Protein AF-A0A946H9X4-F1 (afdb_monomer_lite)

Sequence (156 aa):
MTAFSKLMEYQHQTEALVKIATRLGWDQETVMPKGALQDRAEESAALEKTLHDRRSSSELEDLLAAAQSQALTALEKRQVSLIERALLRARKVPVELSVALARITPKSHQIWAKAREDDDFMAFAPILEEVIQLRRQEGEALAQGGNSVPYEALLK

pLDDT: mean 96.19, std 4.25, range [74.94, 98.75]

Structure (mmCIF, N/CA/C/O backbone):
data_AF-A0A946H9X4-F1
#
_entry.id   AF-A0A946H9X4-F1
#
loop_
_atom_site.group_PDB
_atom_site.id
_atom_site.type_symbol
_atom_site.label_atom_id
_atom_site.label_alt_id
_atom_site.label_comp_id
_atom_site.label_asym_id
_atom_site.label_entity_id
_atom_site.label_seq_id
_atom_site.pdbx_PDB_ins_code
_atom_site.Cartn_x
_atom_site.Cartn_y
_atom_site.Cartn_z
_atom_site.occupancy
_atom_site.B_iso_or_equiv
_atom_site.auth_seq_id
_atom_site.auth_comp_id
_atom_site.auth_asym_id
_atom_site.auth_atom_id
_atom_site.pdbx_PDB_model_num
ATOM 1 N N . MET A 1 1 ? -1.883 0.971 29.100 1.00 74.94 1 MET A N 1
ATOM 2 C CA . MET A 1 1 ? -2.163 1.610 27.793 1.00 74.94 1 MET A CA 1
ATOM 3 C C . MET A 1 1 ? -3.649 1.529 27.498 1.00 74.94 1 MET A C 1
ATOM 5 O O . MET A 1 1 ? -4.228 0.478 27.756 1.00 74.94 1 MET A O 1
ATOM 9 N N . THR A 1 2 ? -4.257 2.604 26.993 1.00 93.88 2 THR A N 1
ATOM 10 C CA . THR A 1 2 ? -5.660 2.600 26.536 1.00 93.88 2 THR A CA 1
ATOM 11 C C . THR A 1 2 ? -5.790 1.840 25.209 1.00 93.88 2 THR A C 1
ATOM 13 O O . THR A 1 2 ? -4.778 1.572 24.555 1.00 93.88 2 THR A O 1
ATOM 16 N N . ALA A 1 3 ? -7.011 1.476 24.802 1.00 96.88 3 ALA A N 1
ATOM 17 C CA . ALA A 1 3 ? -7.226 0.830 23.506 1.00 96.88 3 ALA A CA 1
ATOM 18 C C . ALA A 1 3 ? -6.854 1.779 22.359 1.00 96.88 3 ALA A C 1
ATOM 20 O O . ALA A 1 3 ? -6.158 1.374 21.431 1.00 96.88 3 ALA A O 1
ATOM 21 N N . PHE A 1 4 ? -7.190 3.067 22.496 1.00 97.62 4 PHE A N 1
ATOM 22 C CA . PHE A 1 4 ? -6.744 4.099 21.563 1.00 97.62 4 PHE A CA 1
ATOM 23 C C . PHE A 1 4 ? -5.211 4.157 21.426 1.00 97.62 4 PHE A C 1
ATOM 25 O O . PHE A 1 4 ? -4.697 4.161 20.310 1.00 97.62 4 PHE A O 1
ATOM 32 N N . SER A 1 5 ? -4.451 4.124 22.530 1.00 97.75 5 SER A N 1
ATOM 33 C CA . SER A 1 5 ? -2.980 4.127 22.450 1.00 97.75 5 SER A CA 1
ATOM 34 C C . SER A 1 5 ? -2.418 2.907 21.714 1.00 97.75 5 SER A C 1
ATOM 36 O O . SER A 1 5 ? -1.445 3.054 20.982 1.00 97.75 5 SER A O 1
ATOM 38 N N . LYS A 1 6 ? -3.025 1.721 21.873 1.00 98.31 6 LYS A N 1
ATOM 39 C CA . LYS A 1 6 ? -2.612 0.505 21.146 1.00 98.31 6 LYS A CA 1
ATOM 40 C C . LYS A 1 6 ? -2.884 0.614 19.644 1.00 98.31 6 LYS A C 1
ATOM 42 O O . LYS A 1 6 ? -2.010 0.287 18.847 1.00 98.31 6 LYS A O 1
ATOM 47 N N . LEU A 1 7 ? -4.059 1.123 19.260 1.00 98.56 7 LEU A N 1
ATOM 48 C CA . LEU A 1 7 ? -4.376 1.412 17.857 1.00 98.56 7 LEU A CA 1
ATOM 49 C C . LEU A 1 7 ? -3.344 2.374 17.252 1.00 98.56 7 LEU A C 1
ATOM 51 O O . LEU A 1 7 ? -2.844 2.145 16.153 1.00 98.56 7 LEU A O 1
ATOM 55 N N . MET A 1 8 ? -2.995 3.437 17.980 1.00 98.50 8 MET A N 1
ATOM 56 C CA . MET A 1 8 ? -2.020 4.414 17.499 1.00 98.50 8 MET A CA 1
ATOM 57 C C . MET A 1 8 ? -0.606 3.842 17.395 1.00 98.50 8 MET A C 1
ATOM 59 O O . MET A 1 8 ? 0.100 4.177 16.450 1.00 98.50 8 MET A O 1
ATOM 63 N N . GLU A 1 9 ? -0.187 2.961 18.304 1.00 98.50 9 GLU A N 1
ATOM 64 C CA . GLU A 1 9 ? 1.093 2.251 18.187 1.00 98.50 9 GLU A CA 1
ATOM 65 C C . GLU A 1 9 ? 1.138 1.377 16.925 1.00 98.50 9 GLU A C 1
ATOM 67 O O . GLU A 1 9 ? 2.085 1.473 16.138 1.00 98.50 9 GLU A O 1
ATOM 72 N N . TYR A 1 10 ? 0.071 0.611 16.674 1.00 98.62 10 TYR A N 1
ATOM 73 C CA . TYR A 1 10 ? -0.073 -0.178 15.452 1.00 98.62 10 TYR A CA 1
ATOM 74 C C . TYR A 1 10 ? 0.010 0.702 14.198 1.00 98.62 10 TYR A C 1
ATOM 76 O O . TYR A 1 10 ? 0.754 0.387 13.260 1.00 98.62 10 TYR A O 1
ATOM 84 N N . GLN A 1 11 ? -0.711 1.828 14.196 1.00 98.50 11 GLN A N 1
ATOM 85 C CA . GLN A 1 11 ? -0.705 2.780 13.089 1.00 98.50 11 GLN A CA 1
ATOM 86 C C . GLN A 1 11 ? 0.678 3.405 12.891 1.00 98.50 11 GLN A C 1
ATOM 88 O O . GLN A 1 11 ? 1.153 3.475 11.763 1.00 98.50 11 GLN A O 1
ATOM 93 N N . HIS A 1 12 ? 1.362 3.823 13.958 1.00 98.62 12 HIS A N 1
ATOM 94 C CA . HIS A 1 12 ? 2.697 4.415 13.868 1.00 98.62 12 HIS A CA 1
ATOM 95 C C . HIS A 1 12 ? 3.719 3.455 13.259 1.00 98.62 12 HIS A C 1
ATOM 97 O O . HIS A 1 12 ? 4.538 3.879 12.442 1.00 98.62 12 HIS A O 1
ATOM 103 N N . GLN A 1 13 ? 3.659 2.168 13.608 1.00 98.69 13 GLN A N 1
ATOM 104 C CA . GLN A 1 13 ? 4.515 1.159 12.991 1.00 98.69 13 GLN A CA 1
ATOM 105 C C . GLN A 1 13 ? 4.188 0.977 11.502 1.00 98.69 13 GLN A C 1
ATOM 107 O O . GLN A 1 13 ? 5.102 0.926 10.679 1.00 98.69 13 GLN A O 1
ATOM 112 N N . THR A 1 14 ? 2.903 0.937 11.137 1.00 98.62 14 THR A N 1
ATOM 113 C CA . THR A 1 14 ? 2.483 0.890 9.728 1.00 98.62 14 THR A CA 1
ATOM 114 C C . THR A 1 14 ? 3.018 2.104 8.964 1.00 98.62 14 THR A C 1
ATOM 116 O O . THR A 1 14 ? 3.651 1.936 7.928 1.00 98.62 14 THR A O 1
ATOM 119 N N . GLU A 1 15 ? 2.880 3.318 9.502 1.00 98.50 15 GLU A N 1
ATOM 120 C CA . GLU A 1 15 ? 3.416 4.540 8.885 1.00 98.50 15 GLU A CA 1
ATOM 121 C C . GLU A 1 15 ? 4.949 4.549 8.791 1.00 98.50 15 GLU A C 1
ATOM 123 O O . GLU A 1 15 ? 5.515 5.110 7.852 1.00 98.50 15 GLU A O 1
ATOM 128 N N . ALA A 1 16 ? 5.659 3.929 9.737 1.00 98.75 16 ALA A N 1
ATOM 129 C CA . ALA A 1 16 ? 7.108 3.774 9.640 1.00 98.75 16 ALA A CA 1
ATOM 130 C C . ALA A 1 16 ? 7.502 2.902 8.435 1.00 98.75 16 ALA A C 1
ATOM 132 O O . ALA A 1 16 ? 8.411 3.272 7.693 1.00 98.75 16 ALA A O 1
ATOM 133 N N . LEU A 1 17 ? 6.780 1.804 8.188 1.00 98.62 17 LEU A N 1
ATOM 134 C CA . LEU A 1 17 ? 6.974 0.958 7.004 1.00 98.62 17 LEU A CA 1
ATOM 135 C C . LEU A 1 17 ? 6.642 1.709 5.705 1.00 98.62 17 LEU A C 1
ATOM 137 O O . LEU A 1 17 ? 7.386 1.603 4.732 1.00 98.62 17 LEU A O 1
ATOM 141 N N . VAL A 1 18 ? 5.596 2.545 5.704 1.00 98.38 18 VAL A N 1
ATOM 142 C CA . VAL A 1 18 ? 5.274 3.420 4.559 1.00 98.38 18 VAL A CA 1
ATOM 143 C C . VAL A 1 18 ? 6.432 4.361 4.253 1.00 98.38 18 VAL A C 1
ATOM 145 O O . VAL A 1 18 ? 6.835 4.494 3.101 1.00 98.38 18 VAL A O 1
ATOM 148 N N . LYS A 1 19 ? 7.017 4.981 5.282 1.00 98.56 19 LYS A N 1
ATOM 149 C CA . LYS A 1 19 ? 8.173 5.872 5.115 1.00 98.56 19 LYS A CA 1
ATOM 150 C C . LYS A 1 19 ? 9.389 5.138 4.554 1.00 98.56 19 LYS A C 1
ATOM 152 O O . LYS A 1 19 ? 10.145 5.741 3.796 1.00 98.56 19 LYS A O 1
ATOM 157 N N . ILE A 1 20 ? 9.585 3.863 4.897 1.00 98.44 20 ILE A N 1
ATOM 158 C CA . ILE A 1 20 ? 10.628 3.030 4.281 1.00 98.44 20 ILE A CA 1
ATOM 159 C C . ILE A 1 20 ? 10.321 2.828 2.792 1.00 98.44 20 ILE A C 1
ATOM 161 O O . ILE A 1 20 ? 11.199 3.076 1.972 1.00 98.44 20 ILE A O 1
ATOM 165 N N . ALA A 1 21 ? 9.078 2.500 2.426 1.00 97.44 21 ALA A N 1
ATOM 166 C CA . ALA A 1 21 ? 8.679 2.345 1.023 1.00 97.44 21 ALA A CA 1
ATOM 167 C C . ALA A 1 21 ? 8.913 3.631 0.218 1.00 97.44 21 ALA A C 1
ATOM 169 O O . ALA A 1 21 ? 9.456 3.601 -0.884 1.00 97.44 21 ALA A O 1
ATOM 170 N N . THR A 1 22 ? 8.586 4.787 0.800 1.00 97.00 22 THR A N 1
ATOM 171 C CA . THR A 1 22 ? 8.865 6.090 0.184 1.00 97.00 22 THR A CA 1
ATOM 172 C C . THR A 1 22 ? 10.362 6.327 -0.019 1.00 97.00 22 THR A C 1
ATOM 174 O O . THR A 1 22 ? 10.758 6.865 -1.051 1.00 97.00 22 THR A O 1
ATOM 177 N N . ARG A 1 23 ? 11.213 5.909 0.929 1.00 97.56 23 ARG A N 1
ATOM 178 C CA . ARG A 1 23 ? 12.674 6.008 0.780 1.00 97.56 23 ARG A CA 1
ATOM 179 C C . ARG A 1 23 ? 13.205 5.104 -0.329 1.00 97.56 23 ARG A C 1
ATOM 181 O O . ARG A 1 23 ? 14.102 5.546 -1.032 1.00 97.56 23 ARG A O 1
ATOM 188 N N . LEU A 1 24 ? 12.644 3.907 -0.524 1.00 95.44 24 LEU A N 1
ATOM 189 C CA . LEU A 1 24 ? 13.000 3.039 -1.658 1.00 95.44 24 LEU A CA 1
ATOM 190 C C . LEU A 1 24 ? 12.681 3.708 -3.001 1.00 95.44 24 LEU A C 1
ATOM 192 O O . LEU A 1 24 ? 13.490 3.650 -3.925 1.00 95.44 24 LEU A O 1
ATOM 196 N N . GLY A 1 25 ? 11.534 4.386 -3.094 1.00 94.06 25 GLY A N 1
ATOM 197 C CA . GLY A 1 25 ? 11.184 5.189 -4.266 1.00 94.06 25 GLY A CA 1
ATOM 198 C C . GLY A 1 25 ? 12.151 6.354 -4.482 1.00 94.06 25 GLY A C 1
ATOM 199 O O . GLY A 1 25 ? 12.660 6.534 -5.578 1.00 94.06 25 GLY A O 1
ATOM 200 N N . TRP A 1 26 ? 12.470 7.117 -3.433 1.00 96.25 26 TRP A N 1
ATOM 201 C CA . TRP A 1 26 ? 13.449 8.206 -3.530 1.00 96.25 26 TRP A CA 1
ATOM 202 C C . TRP A 1 26 ? 14.838 7.713 -3.957 1.00 96.25 26 TRP A C 1
ATOM 204 O O . TRP A 1 26 ? 15.471 8.319 -4.819 1.00 96.25 26 TRP A O 1
ATOM 214 N N . ASP A 1 27 ? 15.304 6.610 -3.372 1.00 96.75 27 ASP A N 1
ATOM 215 C CA . ASP A 1 27 ? 16.605 6.014 -3.671 1.00 96.75 27 ASP A CA 1
ATOM 216 C C . ASP A 1 27 ? 16.691 5.602 -5.146 1.00 96.75 27 ASP A C 1
ATOM 218 O O . ASP A 1 27 ? 17.685 5.901 -5.809 1.00 96.75 27 ASP A O 1
ATOM 222 N N . GLN A 1 28 ? 15.611 5.014 -5.677 1.00 93.69 28 GLN A N 1
ATOM 223 C CA . GLN A 1 28 ? 15.493 4.607 -7.082 1.00 93.69 28 GLN A CA 1
ATOM 224 C C . GLN A 1 28 ? 15.771 5.763 -8.042 1.00 93.69 28 GLN A C 1
ATOM 226 O O . GLN A 1 28 ? 16.454 5.590 -9.048 1.00 93.69 28 GLN A O 1
ATOM 231 N N . GLU A 1 29 ? 15.252 6.938 -7.701 1.00 91.38 29 GLU A N 1
ATOM 232 C CA . GLU A 1 29 ? 15.281 8.127 -8.548 1.00 91.38 29 GLU A CA 1
ATOM 233 C C . GLU A 1 29 ? 16.542 8.974 -8.386 1.00 91.38 29 GLU A C 1
ATOM 235 O O . GLU A 1 29 ? 16.730 9.950 -9.111 1.00 91.38 29 GLU A O 1
ATOM 240 N N . THR A 1 30 ? 17.407 8.644 -7.426 1.00 93.25 30 THR A N 1
ATOM 241 C CA . THR A 1 30 ? 18.528 9.518 -7.059 1.00 93.25 30 THR A CA 1
ATOM 242 C C . THR A 1 30 ? 19.874 8.814 -7.027 1.00 93.25 30 THR A C 1
ATOM 244 O O . THR A 1 30 ? 20.832 9.326 -7.605 1.00 93.25 30 THR A O 1
ATOM 247 N N . VAL A 1 31 ? 19.976 7.668 -6.353 1.00 95.06 31 VAL A N 1
ATOM 248 C CA . VAL A 1 31 ? 21.268 7.032 -6.041 1.00 95.06 31 VAL A CA 1
ATOM 249 C C . VAL A 1 31 ? 21.358 5.575 -6.494 1.00 95.06 31 VAL A C 1
ATOM 251 O O . VAL A 1 31 ? 22.470 5.069 -6.652 1.00 95.06 31 VAL A O 1
ATOM 254 N N . MET A 1 32 ? 20.225 4.900 -6.718 1.00 94.44 32 MET A N 1
ATOM 255 C CA . MET A 1 32 ? 20.184 3.482 -7.070 1.00 94.44 32 MET A CA 1
ATOM 256 C C . MET A 1 32 ? 20.995 3.202 -8.347 1.00 94.44 32 MET A C 1
ATOM 258 O O . MET A 1 32 ? 20.769 3.834 -9.384 1.00 94.44 32 MET A O 1
ATOM 262 N N . PRO A 1 33 ? 21.914 2.219 -8.338 1.00 93.75 33 PRO A N 1
ATOM 263 C CA . PRO A 1 33 ? 22.627 1.839 -9.547 1.00 93.75 33 PRO A CA 1
ATOM 264 C C . PRO A 1 33 ? 21.683 1.148 -10.542 1.00 93.75 33 PRO A C 1
ATOM 266 O O . PRO A 1 33 ? 20.832 0.345 -10.162 1.00 93.75 33 PRO A O 1
ATOM 269 N N . LYS A 1 34 ? 21.896 1.373 -11.845 1.00 87.06 34 LYS A N 1
ATOM 270 C CA . LYS A 1 34 ? 21.050 0.827 -12.931 1.00 87.06 34 LYS A CA 1
ATOM 271 C C . LYS A 1 34 ? 20.872 -0.701 -12.896 1.00 87.06 34 LYS A C 1
ATOM 273 O O . LYS A 1 34 ? 19.870 -1.208 -13.389 1.00 87.06 34 LYS A O 1
ATOM 278 N N . GLY A 1 35 ? 21.844 -1.431 -12.342 1.00 93.00 35 GLY A N 1
ATOM 279 C CA . GLY A 1 35 ? 21.815 -2.893 -12.230 1.00 93.00 35 GLY A CA 1
ATOM 280 C C . GLY A 1 35 ? 20.943 -3.441 -11.095 1.00 93.00 35 GLY A C 1
ATOM 281 O O . GLY A 1 35 ? 20.678 -4.636 -11.085 1.00 93.00 35 GLY A O 1
ATOM 282 N N . ALA A 1 36 ? 20.476 -2.601 -10.165 1.00 95.69 36 ALA A N 1
ATOM 283 C CA . ALA A 1 36 ? 19.710 -3.032 -8.991 1.00 95.69 36 ALA A CA 1
ATOM 284 C C . ALA A 1 36 ? 18.187 -3.083 -9.219 1.00 95.69 36 ALA A C 1
ATOM 286 O O . ALA A 1 36 ? 17.428 -3.295 -8.277 1.00 95.69 36 ALA A O 1
ATOM 287 N N . LEU A 1 37 ? 17.714 -2.898 -10.459 1.00 94.44 37 LEU A N 1
ATOM 288 C CA . LEU A 1 37 ? 16.281 -2.816 -10.761 1.00 94.44 37 LEU A CA 1
ATOM 289 C C . LEU A 1 37 ? 15.494 -4.047 -10.285 1.00 94.44 37 LEU A C 1
ATOM 291 O O . LEU A 1 37 ? 14.383 -3.913 -9.772 1.00 94.44 37 LEU A O 1
ATOM 295 N N . GLN A 1 38 ? 16.044 -5.246 -10.488 1.00 95.38 38 GLN A N 1
ATOM 296 C CA . GLN A 1 38 ? 15.366 -6.481 -10.100 1.00 95.38 38 GLN A CA 1
ATOM 297 C C . GLN A 1 38 ? 15.205 -6.570 -8.581 1.00 95.38 38 GLN A C 1
ATOM 299 O O . GLN A 1 38 ? 14.103 -6.845 -8.110 1.00 95.38 38 GLN A O 1
ATOM 304 N N . ASP A 1 39 ? 16.263 -6.261 -7.833 1.00 96.44 39 ASP A N 1
ATOM 305 C CA . ASP A 1 39 ? 16.223 -6.255 -6.372 1.00 96.44 39 ASP A CA 1
ATOM 306 C C . ASP A 1 39 ? 15.245 -5.188 -5.864 1.00 96.44 39 ASP A C 1
ATOM 308 O O . ASP A 1 39 ? 14.382 -5.497 -5.047 1.00 96.44 39 ASP A O 1
ATOM 312 N N . ARG A 1 40 ? 15.260 -3.973 -6.435 1.00 97.00 40 ARG A N 1
ATOM 313 C CA . ARG A 1 40 ? 14.307 -2.902 -6.085 1.00 97.00 40 ARG A CA 1
ATOM 314 C C . ARG A 1 40 ? 12.849 -3.297 -6.309 1.00 97.00 40 ARG A C 1
ATOM 316 O O . ARG A 1 40 ? 11.975 -2.943 -5.513 1.00 97.00 40 ARG A O 1
ATOM 323 N N . ALA A 1 41 ? 12.570 -4.014 -7.395 1.00 97.00 41 ALA A N 1
ATOM 324 C CA . ALA A 1 41 ? 11.235 -4.524 -7.679 1.00 97.00 41 ALA A CA 1
ATOM 325 C C . ALA A 1 41 ? 10.783 -5.544 -6.619 1.00 97.00 41 ALA A C 1
ATOM 327 O O . ALA A 1 41 ? 9.638 -5.481 -6.169 1.00 97.00 41 ALA A O 1
ATOM 328 N N . GLU A 1 42 ? 11.670 -6.441 -6.178 1.00 98.00 42 GLU A N 1
ATOM 329 C CA . GLU A 1 42 ? 11.354 -7.415 -5.126 1.00 98.00 42 GLU A CA 1
ATOM 330 C C . GLU A 1 42 ? 11.271 -6.786 -3.727 1.00 98.00 42 GLU A C 1
ATOM 332 O O . GLU A 1 42 ? 10.366 -7.128 -2.966 1.00 98.00 42 GLU A O 1
ATOM 337 N N . GLU A 1 43 ? 12.128 -5.815 -3.399 1.00 97.94 43 GLU A N 1
ATOM 338 C CA . GLU A 1 43 ? 12.045 -5.026 -2.160 1.00 97.94 43 GLU A CA 1
ATOM 339 C C . GLU A 1 43 ? 10.684 -4.328 -2.045 1.00 97.94 43 GLU A C 1
ATOM 341 O O . GLU A 1 43 ? 10.016 -4.396 -1.010 1.00 97.94 43 GLU A O 1
ATOM 346 N N . SER A 1 44 ? 10.251 -3.697 -3.140 1.00 98.19 44 SER A N 1
ATOM 347 C CA . SER A 1 44 ? 8.977 -2.979 -3.218 1.00 98.19 44 SER A CA 1
ATOM 348 C C . SER A 1 44 ? 7.789 -3.939 -3.100 1.00 98.19 44 SER A C 1
ATOM 350 O O . SER A 1 44 ? 6.845 -3.663 -2.360 1.00 98.19 44 SER A O 1
ATOM 352 N N . ALA A 1 45 ? 7.855 -5.099 -3.763 1.00 98.44 45 ALA A N 1
ATOM 353 C CA . ALA A 1 45 ? 6.850 -6.156 -3.670 1.00 98.44 45 ALA A CA 1
ATOM 354 C C . ALA A 1 45 ? 6.717 -6.719 -2.241 1.00 98.44 45 ALA A C 1
ATOM 356 O O . ALA A 1 45 ? 5.608 -6.861 -1.722 1.00 98.44 45 ALA A O 1
ATOM 357 N N . ALA A 1 46 ? 7.841 -7.027 -1.589 1.00 98.50 46 ALA A N 1
ATOM 358 C CA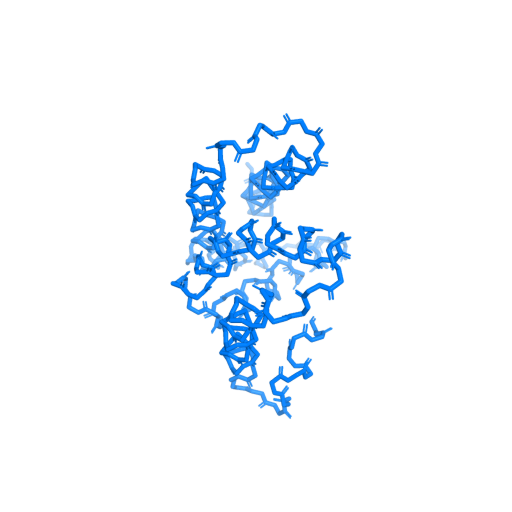 . ALA A 1 46 ? 7.866 -7.588 -0.239 1.00 98.50 46 ALA A CA 1
ATOM 359 C C . ALA A 1 46 ? 7.347 -6.593 0.810 1.00 98.50 46 ALA A C 1
ATOM 361 O O . ALA A 1 46 ? 6.582 -6.960 1.712 1.00 98.50 46 ALA A O 1
ATOM 362 N N . LEU A 1 47 ? 7.734 -5.322 0.680 1.00 98.44 47 LEU A N 1
ATOM 363 C CA . LEU A 1 47 ? 7.279 -4.277 1.585 1.00 98.44 47 LEU A CA 1
ATOM 364 C C . LEU A 1 47 ? 5.794 -3.962 1.391 1.00 98.44 47 LEU A C 1
ATOM 366 O O . LEU A 1 47 ? 5.085 -3.819 2.387 1.00 98.44 47 LEU A O 1
ATOM 370 N N . GLU A 1 48 ? 5.305 -3.923 0.148 1.00 98.62 48 GLU A N 1
ATOM 371 C CA . GLU A 1 48 ? 3.875 -3.740 -0.117 1.00 98.62 48 GLU A CA 1
ATOM 372 C C . GLU A 1 48 ? 3.051 -4.895 0.447 1.00 98.62 48 GLU A C 1
ATOM 374 O O . GLU A 1 48 ? 2.030 -4.638 1.072 1.00 98.62 48 GLU A O 1
ATOM 379 N N . LYS A 1 49 ? 3.512 -6.149 0.336 1.00 98.62 49 LYS A N 1
ATOM 380 C CA . LYS A 1 49 ? 2.827 -7.283 0.975 1.00 98.62 49 LYS A CA 1
ATOM 381 C C . LYS A 1 49 ? 2.681 -7.068 2.484 1.00 98.62 49 LYS A C 1
ATOM 383 O O . LYS A 1 49 ? 1.585 -7.163 3.023 1.00 98.62 49 LYS A O 1
ATOM 388 N N . THR A 1 50 ? 3.778 -6.705 3.150 1.00 98.56 50 THR A N 1
ATOM 389 C CA . THR A 1 50 ? 3.783 -6.443 4.600 1.00 98.56 50 THR A CA 1
ATOM 390 C C . THR A 1 50 ? 2.844 -5.290 4.970 1.00 98.56 50 THR A C 1
ATOM 392 O O . THR A 1 50 ? 2.124 -5.357 5.966 1.00 98.56 50 THR A O 1
ATOM 395 N N . LEU A 1 51 ? 2.843 -4.214 4.181 1.00 98.69 51 LEU A N 1
ATOM 396 C CA . LEU A 1 51 ? 1.959 -3.068 4.382 1.00 98.69 51 LEU A CA 1
ATOM 397 C C . LEU A 1 51 ? 0.493 -3.426 4.153 1.00 98.69 51 LEU A C 1
ATOM 399 O O . LEU A 1 51 ? -0.356 -3.002 4.938 1.00 98.69 51 LEU A O 1
ATOM 403 N N . HIS A 1 52 ? 0.202 -4.187 3.101 1.00 98.56 52 HIS A N 1
ATOM 404 C CA . HIS A 1 52 ? -1.135 -4.646 2.773 1.00 98.56 52 HIS A CA 1
ATOM 405 C C . HIS A 1 52 ? -1.690 -5.500 3.912 1.00 98.56 52 HIS A C 1
ATOM 407 O O . HIS A 1 52 ? -2.726 -5.140 4.463 1.00 98.56 52 HIS A O 1
ATOM 413 N N . ASP A 1 53 ? -0.954 -6.533 4.338 1.00 98.44 53 ASP A N 1
ATOM 414 C CA . ASP A 1 53 ? -1.352 -7.432 5.427 1.00 98.44 53 ASP A CA 1
ATOM 415 C C . ASP A 1 53 ? -1.706 -6.644 6.694 1.00 98.44 53 ASP A C 1
ATOM 417 O O . ASP A 1 53 ? -2.729 -6.894 7.329 1.00 98.44 53 ASP A O 1
ATOM 421 N N . ARG A 1 54 ? -0.913 -5.622 7.041 1.00 98.50 54 ARG A N 1
ATOM 422 C CA . ARG A 1 54 ? -1.212 -4.761 8.193 1.00 98.50 54 ARG A CA 1
ATOM 423 C C . ARG A 1 54 ? -2.468 -3.914 7.994 1.00 98.50 54 ARG A C 1
ATOM 425 O O . ARG A 1 54 ? -3.311 -3.827 8.885 1.00 98.50 54 ARG A O 1
ATOM 432 N N . ARG A 1 55 ? -2.600 -3.279 6.828 1.00 98.50 55 ARG A N 1
ATOM 433 C CA . ARG A 1 55 ? -3.711 -2.371 6.501 1.00 98.50 55 ARG A CA 1
ATOM 434 C C . ARG A 1 55 ? -5.043 -3.093 6.315 1.00 98.50 55 ARG A C 1
ATOM 436 O O . ARG A 1 55 ? -6.067 -2.439 6.463 1.00 98.50 55 ARG A O 1
ATOM 443 N N . SER A 1 56 ? -5.045 -4.387 5.995 1.00 98.19 56 SER A N 1
ATOM 444 C CA . SER A 1 56 ? -6.260 -5.184 5.783 1.00 98.19 56 SER A CA 1
ATOM 445 C C . SER A 1 56 ? -6.540 -6.222 6.884 1.00 98.19 56 SER A C 1
ATOM 447 O O . SER A 1 56 ? -7.586 -6.876 6.836 1.00 98.19 56 SER A O 1
ATOM 449 N N . SER A 1 57 ? -5.670 -6.333 7.899 1.00 98.31 57 SER A N 1
ATOM 450 C CA . SER A 1 57 ? -5.754 -7.336 8.974 1.00 98.31 57 SER A CA 1
ATOM 451 C C . SER A 1 57 ? -7.049 -7.293 9.797 1.00 98.31 57 SER A C 1
ATOM 453 O O . SER A 1 57 ? -7.707 -6.260 9.937 1.00 98.31 57 SER A O 1
ATOM 455 N N . SER A 1 58 ? -7.404 -8.435 10.392 1.00 98.31 58 SER A N 1
ATOM 456 C CA . SER A 1 58 ? -8.413 -8.514 11.458 1.00 98.31 58 SER A CA 1
ATOM 457 C C . SER A 1 58 ? -7.922 -7.881 12.764 1.00 98.31 58 SER A C 1
ATOM 459 O O . SER A 1 58 ? -8.708 -7.281 13.480 1.00 98.31 58 SER A O 1
ATOM 461 N N . GLU A 1 59 ? -6.615 -7.924 13.044 1.00 98.38 59 GLU A N 1
ATOM 462 C CA . GLU A 1 59 ? -6.029 -7.268 14.221 1.00 98.38 59 GLU A CA 1
ATOM 463 C C . GLU A 1 59 ? -6.309 -5.755 14.230 1.00 98.38 59 GLU A C 1
ATOM 465 O O . GLU A 1 59 ? -6.689 -5.198 15.259 1.00 98.38 59 GLU A O 1
ATOM 470 N N . LEU A 1 60 ? -6.173 -5.082 13.080 1.00 98.69 60 LEU A N 1
ATOM 471 C CA . LEU A 1 60 ? -6.501 -3.661 12.962 1.00 98.69 60 LEU A CA 1
ATOM 472 C C . LEU A 1 60 ? -7.996 -3.390 13.206 1.00 98.69 60 LEU A C 1
ATOM 474 O O . LEU A 1 60 ? -8.341 -2.391 13.834 1.00 98.69 60 LEU A O 1
ATOM 478 N N . GLU A 1 61 ? -8.876 -4.276 12.739 1.00 98.56 61 GLU A N 1
ATOM 479 C CA . GLU A 1 61 ? -10.322 -4.195 12.985 1.00 98.56 61 GLU A CA 1
ATOM 480 C C . GLU A 1 61 ? -10.654 -4.331 14.476 1.00 98.56 61 GLU A C 1
ATOM 482 O O . GLU A 1 61 ? -11.386 -3.503 15.020 1.00 98.56 61 GLU A O 1
ATOM 487 N N . ASP A 1 62 ? -10.043 -5.298 15.163 1.00 98.56 62 ASP A N 1
ATOM 488 C CA . ASP A 1 62 ? -10.219 -5.501 16.603 1.00 98.56 62 ASP A CA 1
ATOM 489 C C . ASP A 1 62 ? -9.723 -4.288 17.409 1.00 98.56 62 ASP A C 1
ATOM 491 O O . ASP A 1 62 ? -10.379 -3.834 18.355 1.00 98.56 62 ASP A O 1
ATOM 495 N N . LEU A 1 63 ? -8.580 -3.713 17.016 1.00 98.62 63 LEU A N 1
ATOM 496 C CA . LEU A 1 63 ? -8.032 -2.499 17.628 1.00 98.62 63 LEU A CA 1
ATOM 497 C C . LEU A 1 63 ? -8.947 -1.284 17.419 1.00 98.62 63 LEU A C 1
ATOM 499 O O . LEU A 1 63 ? -9.123 -0.489 18.348 1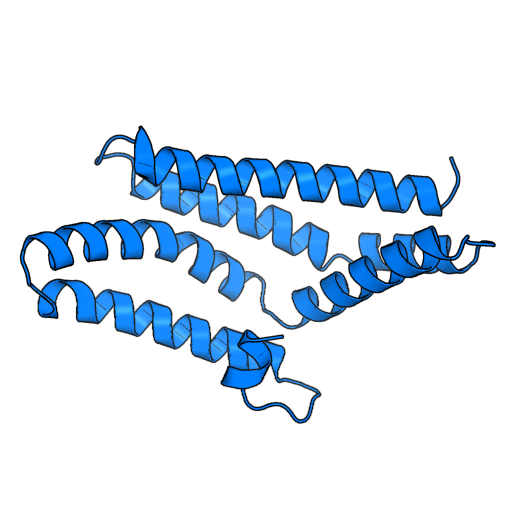.00 98.62 63 LEU A O 1
ATOM 503 N N . LEU A 1 64 ? -9.540 -1.140 16.230 1.00 98.56 64 LEU A N 1
ATOM 504 C CA . LEU A 1 64 ? -10.515 -0.089 15.932 1.00 98.56 64 LEU A CA 1
ATOM 505 C C . LEU A 1 64 ? -11.766 -0.234 16.803 1.00 98.56 64 LEU A C 1
ATOM 507 O O . LEU A 1 64 ? -12.148 0.732 17.469 1.00 98.56 64 LEU A O 1
ATOM 511 N N . ALA A 1 65 ? -12.351 -1.433 16.865 1.00 98.31 65 ALA A N 1
ATOM 512 C CA . ALA A 1 65 ? -13.539 -1.706 17.670 1.00 98.31 65 ALA A CA 1
ATOM 513 C C . ALA A 1 65 ? -13.293 -1.417 19.162 1.00 98.31 65 ALA A C 1
ATOM 515 O O . ALA A 1 65 ? -14.094 -0.749 19.823 1.00 98.31 65 ALA A O 1
ATOM 516 N N . ALA A 1 66 ? -12.140 -1.843 19.688 1.00 98.06 66 ALA A N 1
ATOM 517 C CA . ALA A 1 66 ? -11.753 -1.580 21.070 1.00 98.06 66 ALA A CA 1
ATOM 518 C C . ALA A 1 66 ? -11.515 -0.085 21.352 1.00 98.06 66 ALA A C 1
ATOM 520 O O . ALA A 1 66 ? -11.822 0.393 22.444 1.00 98.06 66 ALA A O 1
ATOM 521 N N . ALA A 1 67 ? -10.969 0.675 20.399 1.00 97.75 67 ALA A N 1
ATOM 522 C CA . ALA A 1 67 ? -10.796 2.119 20.553 1.00 97.75 67 ALA A CA 1
ATOM 523 C C . ALA A 1 67 ? -12.146 2.860 20.533 1.00 97.75 67 ALA A C 1
ATOM 525 O O . ALA A 1 67 ? -12.360 3.769 21.337 1.00 97.75 67 ALA A O 1
ATOM 526 N N . GLN A 1 68 ? -13.073 2.452 19.660 1.00 96.56 68 GLN A N 1
ATOM 527 C CA . GLN A 1 68 ? -14.413 3.038 19.541 1.00 96.56 68 GLN A CA 1
ATOM 528 C C . GLN A 1 68 ? -15.287 2.812 20.784 1.00 96.56 68 GLN A C 1
ATOM 530 O O . GLN A 1 68 ? -16.181 3.616 21.048 1.00 96.56 68 GLN A O 1
ATOM 535 N N . SER A 1 69 ? -15.021 1.770 21.581 1.00 95.44 69 SER A N 1
ATOM 536 C CA . SER A 1 69 ? -15.750 1.510 22.830 1.00 95.44 69 SER A CA 1
ATOM 537 C C . SER A 1 69 ? -15.345 2.433 23.992 1.00 95.44 69 SER A C 1
ATOM 539 O O . SER A 1 69 ? -15.870 2.295 25.097 1.00 95.44 69 SER A O 1
ATOM 541 N N . GLN A 1 70 ? -14.384 3.339 23.787 1.00 94.25 70 GLN A N 1
ATOM 542 C CA . GLN A 1 70 ? -13.901 4.280 24.799 1.00 94.25 70 GLN A CA 1
ATOM 543 C C . GLN A 1 70 ? -14.462 5.693 24.575 1.00 94.25 70 GLN A C 1
ATOM 545 O O . GLN A 1 70 ? -14.900 6.062 23.485 1.00 94.25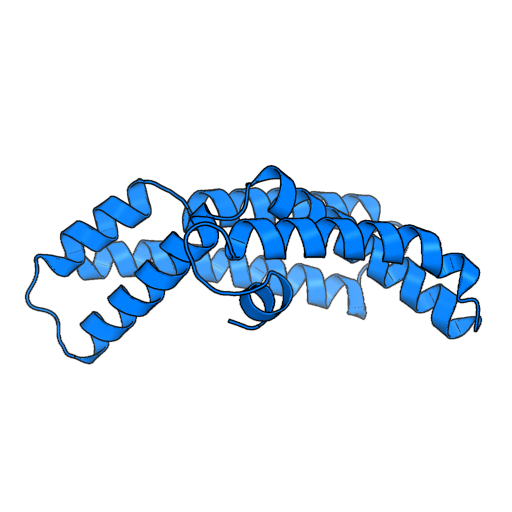 70 GLN A O 1
ATOM 550 N N . ALA A 1 71 ? -14.416 6.526 25.616 1.00 95.75 71 ALA A N 1
ATOM 551 C CA . ALA A 1 71 ? -14.698 7.949 25.473 1.00 95.75 71 ALA A CA 1
ATOM 552 C C . ALA A 1 71 ? -13.534 8.634 24.738 1.00 95.75 71 ALA A C 1
ATOM 554 O O . ALA A 1 71 ? -12.482 8.875 25.323 1.00 95.75 71 ALA A O 1
ATOM 555 N N . LEU A 1 72 ? -13.737 8.928 23.454 1.00 97.00 72 LEU A N 1
ATOM 556 C CA . LEU A 1 72 ? -12.761 9.596 22.594 1.00 97.00 72 LEU A CA 1
ATOM 557 C C . LEU A 1 72 ? -13.056 11.096 22.462 1.00 97.00 72 LEU A C 1
ATOM 559 O O . LEU A 1 72 ? -14.215 11.515 22.329 1.00 97.00 72 LEU A O 1
ATOM 563 N N . THR A 1 73 ? -12.002 11.904 22.412 1.00 97.88 73 THR A N 1
ATOM 564 C CA . THR A 1 73 ? -12.066 13.311 21.997 1.00 97.88 73 THR A CA 1
ATOM 565 C C . THR A 1 73 ? -12.476 13.435 20.524 1.00 97.88 73 THR A C 1
ATOM 567 O O . THR A 1 73 ? -12.447 12.472 19.757 1.00 97.88 73 THR A O 1
ATOM 570 N N . ALA A 1 74 ? -12.850 14.640 20.084 1.00 97.94 74 ALA A N 1
ATOM 571 C CA . ALA A 1 74 ? -13.200 14.877 18.680 1.00 97.94 74 ALA A CA 1
ATOM 572 C C . ALA A 1 74 ? -12.043 14.553 17.712 1.00 97.94 74 ALA A C 1
ATOM 574 O O . ALA A 1 74 ? -12.279 14.018 16.628 1.00 97.94 74 ALA A O 1
ATOM 575 N N . LEU A 1 75 ? -10.800 14.835 18.119 1.00 98.06 75 LEU A N 1
ATOM 576 C CA . LEU A 1 75 ? -9.605 14.529 17.332 1.00 98.06 75 LEU A CA 1
ATOM 577 C C . LEU A 1 75 ? -9.402 13.017 17.192 1.00 98.06 75 LEU A C 1
ATOM 579 O O . LEU A 1 75 ? -9.255 12.517 16.079 1.00 98.06 75 LEU A O 1
ATOM 583 N N . GLU A 1 76 ? -9.463 12.286 18.303 1.00 98.19 76 GLU A N 1
ATOM 584 C CA . GLU A 1 76 ? -9.269 10.832 18.320 1.00 98.19 76 GLU A CA 1
ATOM 585 C C . GLU A 1 76 ? -10.360 10.116 17.519 1.00 98.19 76 GLU A C 1
ATOM 587 O O . GLU A 1 76 ? -10.061 9.230 16.720 1.00 98.19 76 GLU A O 1
ATOM 592 N N . LYS A 1 77 ? -11.619 10.567 17.628 1.00 98.31 77 LYS A N 1
ATOM 593 C CA . LYS A 1 77 ? -12.720 10.075 16.781 1.00 98.31 77 LYS A CA 1
ATOM 594 C C . LYS A 1 77 ? -12.410 10.241 15.297 1.00 98.31 77 LYS A C 1
ATOM 596 O O . LYS A 1 77 ? -12.687 9.342 14.504 1.00 98.31 77 LYS A O 1
ATOM 601 N N . ARG A 1 78 ? -11.822 11.377 14.904 1.00 98.19 78 ARG A N 1
ATOM 602 C CA . ARG A 1 78 ? -11.443 11.607 13.507 1.00 98.19 78 ARG A CA 1
ATOM 603 C C . ARG A 1 78 ? -10.294 10.700 13.073 1.00 98.19 78 ARG A C 1
ATOM 605 O O . ARG A 1 78 ? -10.355 10.179 11.963 1.00 98.19 78 ARG A O 1
ATOM 612 N N . GLN A 1 79 ? -9.290 10.491 13.921 1.00 98.38 79 GLN A N 1
ATOM 613 C CA . GLN A 1 79 ? -8.182 9.571 13.638 1.00 98.38 79 GLN A CA 1
ATOM 614 C C . GLN A 1 79 ? -8.691 8.140 13.432 1.00 98.38 79 GLN A C 1
ATOM 616 O O . GLN A 1 79 ? -8.397 7.541 12.402 1.00 98.38 79 GLN A O 1
ATOM 621 N N . VAL A 1 80 ? -9.534 7.641 14.340 1.00 98.50 80 VAL A N 1
ATOM 622 C CA . VAL A 1 80 ? -10.169 6.317 14.232 1.00 98.50 80 VAL A CA 1
ATOM 623 C C . VAL A 1 80 ? -10.962 6.189 12.929 1.00 98.50 80 VAL A C 1
ATOM 625 O O . VAL A 1 80 ? -10.742 5.250 12.174 1.00 98.50 80 VAL A O 1
ATOM 628 N N . SER A 1 81 ? -11.810 7.172 12.606 1.00 98.31 81 SER A N 1
ATOM 629 C CA . SER A 1 81 ? -12.599 7.179 11.363 1.00 98.31 81 SER A CA 1
ATOM 630 C C . SER A 1 81 ? -11.734 7.145 10.094 1.00 98.31 81 SER A C 1
ATOM 632 O O . SER A 1 81 ? -12.111 6.522 9.100 1.00 98.31 81 SER A O 1
ATOM 634 N N . LEU A 1 82 ? -10.583 7.824 10.093 1.00 98.25 82 LEU A N 1
ATOM 635 C CA . LEU A 1 82 ? -9.661 7.814 8.955 1.00 98.25 82 LEU A CA 1
ATOM 636 C C . LEU A 1 82 ? -8.967 6.457 8.798 1.00 98.25 82 LEU A C 1
ATOM 638 O O . LEU A 1 82 ? -8.854 5.970 7.674 1.00 98.25 82 LEU A O 1
ATOM 642 N N . ILE A 1 83 ? -8.544 5.847 9.907 1.00 98.56 83 ILE A N 1
ATOM 643 C CA . ILE A 1 83 ? -7.918 4.519 9.907 1.00 98.56 83 ILE A CA 1
ATOM 644 C C . ILE A 1 83 ? -8.932 3.457 9.461 1.00 98.56 83 ILE A C 1
ATOM 646 O O . ILE A 1 83 ? -8.619 2.635 8.607 1.00 98.56 83 ILE A O 1
ATOM 650 N N . 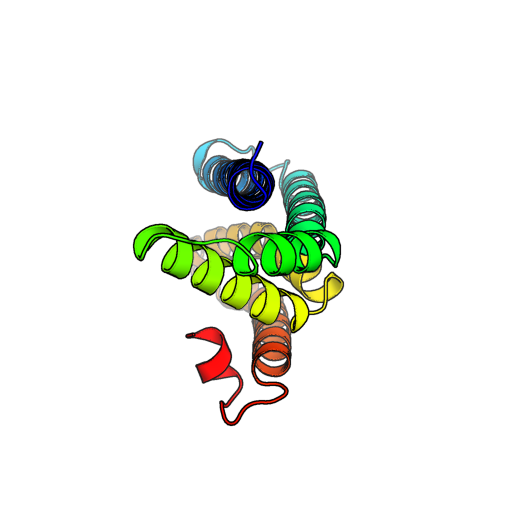GLU A 1 84 ? -10.170 3.522 9.951 1.00 98.44 84 GLU A N 1
ATOM 651 C CA . GLU A 1 84 ? -11.261 2.634 9.535 1.00 98.44 84 GLU A CA 1
ATOM 652 C C . GLU A 1 84 ? -11.561 2.761 8.034 1.00 98.44 84 GLU A C 1
ATOM 654 O O . GLU A 1 84 ? -11.639 1.758 7.325 1.00 98.44 84 GLU A O 1
ATOM 659 N N . ARG A 1 85 ? -11.637 3.990 7.499 1.00 96.88 85 ARG A N 1
ATOM 660 C CA . ARG A 1 85 ? -11.780 4.203 6.049 1.00 96.88 85 ARG A CA 1
ATOM 661 C C . ARG A 1 85 ? -10.622 3.572 5.268 1.00 96.88 85 ARG A C 1
ATOM 663 O O . ARG A 1 85 ? -10.860 3.008 4.200 1.00 96.88 85 ARG A O 1
ATOM 670 N N . ALA A 1 86 ? -9.391 3.686 5.766 1.00 97.19 86 ALA A N 1
ATOM 671 C CA . ALA A 1 86 ? -8.220 3.090 5.128 1.00 97.19 86 ALA A CA 1
ATOM 672 C C . ALA A 1 86 ? -8.270 1.553 5.157 1.00 97.19 86 ALA A C 1
ATOM 674 O O . ALA A 1 86 ? -8.031 0.941 4.119 1.00 97.19 86 ALA A O 1
ATOM 675 N N . LEU A 1 87 ? -8.661 0.946 6.286 1.00 98.31 87 LEU A N 1
ATOM 676 C CA . LEU A 1 87 ? -8.874 -0.500 6.427 1.00 98.31 87 LEU A CA 1
ATOM 677 C C . LEU A 1 87 ? -9.900 -1.014 5.412 1.00 98.31 87 LEU A C 1
ATOM 679 O O . LEU A 1 87 ? -9.622 -1.930 4.636 1.00 98.31 87 LEU A O 1
ATOM 683 N N . LEU A 1 88 ? -11.079 -0.388 5.386 1.00 96.25 88 LEU A N 1
ATOM 684 C CA . LEU A 1 88 ? -12.163 -0.774 4.486 1.00 96.25 88 LEU A CA 1
ATOM 685 C C . LEU A 1 88 ? -11.750 -0.651 3.019 1.00 96.25 88 LEU A C 1
ATOM 687 O O . LEU A 1 88 ? -12.120 -1.494 2.208 1.00 96.25 88 LEU A O 1
ATOM 691 N N . ARG A 1 89 ? -10.974 0.381 2.667 1.00 95.12 89 ARG A N 1
ATOM 692 C CA . ARG A 1 89 ? -10.451 0.550 1.307 1.00 95.12 89 ARG A CA 1
ATOM 693 C C . ARG A 1 89 ? -9.393 -0.502 0.968 1.00 95.12 89 ARG A C 1
ATOM 695 O O . ARG A 1 89 ? -9.459 -1.061 -0.120 1.00 95.12 89 ARG A O 1
ATOM 702 N N . ALA A 1 90 ? -8.460 -0.786 1.877 1.00 96.62 90 ALA A N 1
ATOM 703 C CA . ALA A 1 90 ? -7.394 -1.764 1.663 1.00 96.62 90 ALA A CA 1
ATOM 704 C C . ALA A 1 90 ? -7.949 -3.177 1.430 1.00 96.62 90 ALA A C 1
ATOM 706 O O . ALA A 1 90 ? -7.526 -3.843 0.493 1.00 96.62 90 ALA A O 1
ATOM 707 N N . ARG A 1 91 ? -8.962 -3.594 2.204 1.00 96.94 91 ARG A N 1
ATOM 708 C CA . ARG A 1 91 ? -9.616 -4.913 2.071 1.00 96.94 91 ARG A CA 1
ATOM 709 C C . ARG A 1 91 ? -10.293 -5.161 0.724 1.00 96.94 91 ARG A C 1
ATOM 711 O O . ARG A 1 91 ? -10.543 -6.311 0.382 1.00 96.94 91 ARG A O 1
ATOM 718 N N . LYS A 1 92 ? -10.631 -4.110 -0.025 1.00 96.38 92 LYS A N 1
ATOM 719 C CA . LYS A 1 92 ? -11.243 -4.271 -1.348 1.00 96.38 92 LYS A CA 1
ATOM 720 C C . LYS A 1 92 ? -10.256 -4.761 -2.398 1.00 96.38 92 LYS A C 1
ATOM 722 O O . LYS A 1 92 ? -10.674 -5.395 -3.357 1.00 96.38 92 LYS A O 1
ATOM 727 N N . VAL A 1 93 ? -8.977 -4.427 -2.252 1.00 97.06 93 VAL A N 1
ATOM 728 C CA . VAL A 1 93 ? -7.950 -4.735 -3.248 1.00 97.06 93 VAL A CA 1
ATOM 729 C C . VAL A 1 93 ? -7.285 -6.059 -2.866 1.00 97.06 93 VAL A C 1
ATOM 731 O O . VAL A 1 93 ? -6.829 -6.181 -1.735 1.00 97.06 93 VAL A O 1
AT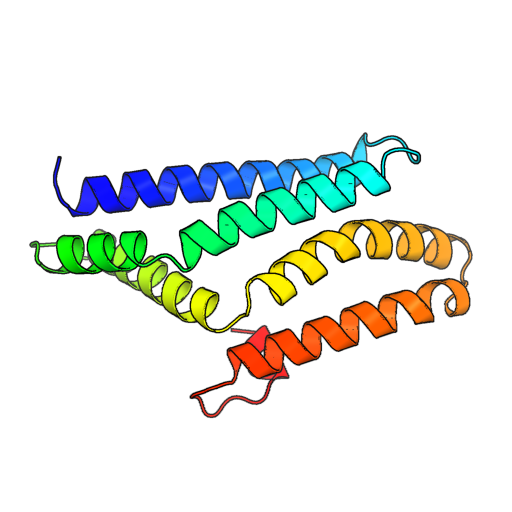OM 734 N N . PRO A 1 94 ? -7.206 -7.057 -3.760 1.00 97.56 94 PRO A N 1
ATOM 735 C CA . PRO A 1 94 ? -6.457 -8.280 -3.481 1.00 97.56 94 PRO A CA 1
ATOM 736 C C . PRO A 1 94 ? -4.971 -7.995 -3.232 1.00 97.56 94 PRO A C 1
ATOM 738 O O . PRO A 1 94 ? -4.364 -7.189 -3.943 1.00 97.56 94 PRO A O 1
ATOM 741 N N . VAL A 1 95 ? -4.360 -8.689 -2.267 1.00 97.94 95 VAL A N 1
ATOM 742 C CA . VAL A 1 95 ? -2.941 -8.497 -1.925 1.00 97.94 95 VAL A CA 1
ATOM 743 C C . VAL A 1 95 ? -2.028 -8.768 -3.121 1.00 97.94 95 VAL A C 1
ATOM 745 O O . VAL A 1 95 ? -1.069 -8.034 -3.349 1.00 97.94 95 VAL A O 1
ATOM 748 N N . GLU A 1 96 ? -2.354 -9.765 -3.944 1.00 98.25 96 GLU A N 1
ATOM 749 C CA . GLU A 1 96 ? -1.600 -10.113 -5.148 1.00 98.25 96 GLU A CA 1
ATOM 750 C C . GLU A 1 96 ? -1.571 -8.954 -6.147 1.00 98.25 96 GLU A C 1
ATOM 752 O O . GLU A 1 96 ? -0.541 -8.709 -6.776 1.00 98.25 96 GLU A O 1
ATOM 757 N N . LEU A 1 97 ? -2.675 -8.209 -6.256 1.00 98.38 97 LEU A N 1
ATOM 758 C CA . LEU A 1 97 ? -2.786 -7.055 -7.140 1.00 98.38 97 LEU A CA 1
ATOM 759 C C . LEU A 1 97 ? -1.964 -5.870 -6.620 1.00 98.38 97 LEU A C 1
ATOM 761 O O . LEU A 1 97 ? -1.211 -5.266 -7.387 1.00 98.38 97 LEU A O 1
ATOM 765 N N . SER A 1 98 ? -2.045 -5.568 -5.319 1.00 98.00 98 SER A N 1
ATOM 766 C CA . SER A 1 98 ? -1.201 -4.541 -4.690 1.00 98.00 98 SER A CA 1
ATOM 767 C C . SER A 1 98 ? 0.290 -4.857 -4.863 1.00 98.00 98 SER A C 1
ATOM 769 O O . SER A 1 98 ? 1.067 -3.998 -5.281 1.00 98.00 98 SER A O 1
ATOM 771 N N . VAL A 1 99 ? 0.686 -6.112 -4.631 1.00 98.62 99 VAL A N 1
ATOM 772 C CA . VAL A 1 99 ? 2.072 -6.577 -4.791 1.00 98.62 99 VAL A CA 1
ATOM 773 C C . VAL A 1 99 ? 2.527 -6.513 -6.251 1.00 98.62 99 VAL A C 1
ATOM 775 O O . VAL A 1 99 ? 3.652 -6.087 -6.515 1.00 98.62 99 VAL A O 1
ATOM 778 N N . ALA A 1 100 ? 1.678 -6.895 -7.210 1.00 98.50 100 ALA A N 1
ATOM 779 C CA . ALA A 1 100 ? 1.994 -6.794 -8.634 1.00 98.50 100 ALA A CA 1
ATOM 780 C C . ALA A 1 100 ? 2.243 -5.338 -9.059 1.00 98.50 100 ALA A C 1
ATOM 782 O O . ALA A 1 100 ? 3.253 -5.054 -9.705 1.00 98.50 100 ALA A O 1
ATOM 783 N N . LEU A 1 101 ? 1.385 -4.405 -8.624 1.00 98.31 101 LEU A N 1
ATOM 784 C CA . LEU A 1 101 ? 1.557 -2.968 -8.860 1.00 98.31 101 LEU A CA 1
ATOM 785 C C . LEU A 1 101 ? 2.864 -2.435 -8.251 1.00 98.31 101 LEU A C 1
ATOM 787 O O . LEU A 1 101 ? 3.601 -1.700 -8.915 1.00 98.31 101 LEU A O 1
ATOM 791 N N . ALA A 1 102 ? 3.190 -2.823 -7.017 1.00 97.81 102 ALA A N 1
ATOM 792 C CA . ALA A 1 102 ? 4.439 -2.420 -6.372 1.00 97.81 102 ALA A CA 1
ATOM 793 C C . ALA A 1 102 ? 5.680 -2.991 -7.080 1.00 97.81 102 ALA A C 1
ATOM 795 O O . ALA A 1 102 ? 6.681 -2.290 -7.217 1.00 97.81 102 ALA A O 1
ATOM 796 N N . ARG A 1 103 ? 5.609 -4.229 -7.585 1.00 97.94 103 ARG A N 1
ATOM 797 C CA . ARG A 1 103 ? 6.708 -4.880 -8.316 1.00 97.94 103 ARG A CA 1
ATOM 798 C C . ARG A 1 103 ? 6.954 -4.260 -9.692 1.00 97.94 103 ARG A C 1
ATOM 800 O O . ARG A 1 103 ? 8.104 -4.123 -10.109 1.00 97.94 103 ARG A O 1
ATOM 807 N N . ILE A 1 104 ? 5.894 -3.927 -10.431 1.00 97.62 104 ILE A N 1
ATOM 808 C CA . ILE A 1 104 ? 6.021 -3.415 -11.804 1.00 97.62 104 ILE A CA 1
ATOM 809 C C . ILE A 1 104 ? 6.420 -1.937 -11.847 1.00 97.62 104 ILE A C 1
ATOM 811 O O . ILE A 1 104 ? 7.104 -1.519 -12.779 1.00 97.62 104 ILE A O 1
ATOM 815 N N . THR A 1 105 ? 6.041 -1.145 -10.839 1.00 95.62 105 THR A N 1
ATOM 816 C CA . THR A 1 105 ? 6.241 0.315 -10.842 1.00 95.62 105 THR A CA 1
ATOM 817 C C . THR A 1 105 ? 7.712 0.728 -11.033 1.00 95.62 105 THR A C 1
ATOM 819 O O . THR A 1 105 ? 7.965 1.532 -11.934 1.00 95.62 105 THR A O 1
ATOM 822 N N . PRO A 1 106 ? 8.701 0.159 -10.306 1.00 94.88 106 PRO A N 1
ATOM 823 C CA . PRO A 1 106 ? 10.125 0.413 -10.556 1.00 94.88 106 PRO A CA 1
ATOM 824 C C . PRO A 1 106 ? 10.548 0.173 -12.008 1.00 94.88 106 PRO A C 1
ATOM 826 O O . PRO A 1 106 ? 11.215 1.002 -12.627 1.00 94.88 106 PRO A O 1
ATOM 829 N N . LYS A 1 107 ? 10.107 -0.955 -12.580 1.00 95.44 107 LYS A N 1
ATOM 830 C CA . LYS A 1 107 ? 10.432 -1.360 -13.955 1.00 95.44 107 LYS A CA 1
ATOM 831 C C . LYS A 1 107 ? 9.819 -0.397 -14.964 1.00 95.44 107 LYS A C 1
ATOM 833 O O . LYS A 1 107 ? 10.514 0.077 -15.859 1.00 95.44 107 LYS A O 1
ATOM 838 N N . SER A 1 108 ? 8.542 -0.064 -14.779 1.00 96.38 108 SER A N 1
ATOM 839 C CA . SER A 1 108 ? 7.826 0.901 -15.613 1.00 96.38 108 SER A CA 1
ATOM 840 C C . SER A 1 108 ? 8.512 2.257 -15.610 1.00 96.38 108 SER A C 1
ATOM 842 O O . SER A 1 108 ? 8.616 2.873 -16.667 1.00 96.38 108 SER A O 1
ATOM 844 N N . HIS A 1 109 ? 8.989 2.718 -14.452 1.00 93.62 109 HIS A N 1
ATOM 845 C CA . HIS A 1 109 ? 9.650 4.012 -14.348 1.00 93.62 109 HIS A CA 1
ATOM 846 C C . HIS A 1 109 ? 10.966 4.053 -15.137 1.00 93.62 109 HIS A C 1
ATOM 848 O O . HIS A 1 109 ? 11.176 4.959 -15.942 1.00 93.62 109 HIS A O 1
ATOM 854 N N . GLN A 1 110 ? 11.822 3.038 -14.984 1.00 93.00 110 GLN A N 1
ATOM 855 C CA . GLN A 1 110 ? 13.097 2.982 -15.701 1.00 93.00 110 GLN A CA 1
ATOM 856 C C . GLN A 1 110 ? 12.915 2.879 -17.224 1.00 93.00 110 GLN A C 1
ATOM 858 O O . GLN A 1 110 ? 13.623 3.559 -17.970 1.00 93.00 110 GLN A O 1
ATOM 863 N N . ILE A 1 111 ? 11.966 2.056 -17.693 1.00 95.44 111 ILE A N 1
ATOM 864 C CA . ILE A 1 111 ? 11.659 1.943 -19.128 1.00 95.44 111 ILE A CA 1
ATOM 865 C C . ILE A 1 111 ? 11.110 3.270 -19.656 1.00 95.44 111 ILE A C 1
ATOM 867 O O . ILE A 1 111 ? 11.572 3.745 -20.690 1.00 95.44 111 ILE A O 1
ATOM 871 N N . TRP A 1 112 ? 10.185 3.901 -18.928 1.00 96.56 112 TRP A N 1
ATOM 872 C CA . TRP A 1 112 ? 9.644 5.211 -19.289 1.00 96.56 112 TRP A CA 1
ATOM 873 C C . TRP A 1 112 ? 10.731 6.281 -19.394 1.00 96.56 112 TRP A C 1
ATOM 875 O O . TRP A 1 112 ? 10.743 7.033 -20.364 1.00 96.56 112 TRP A O 1
ATOM 885 N N . ALA A 1 113 ? 11.648 6.349 -18.427 1.00 93.75 113 ALA A N 1
ATOM 886 C CA . ALA A 1 113 ? 12.701 7.359 -18.415 1.00 93.75 113 ALA A CA 1
ATOM 887 C C . ALA A 1 113 ? 13.593 7.252 -19.661 1.00 93.75 113 ALA A C 1
ATOM 889 O O . ALA A 1 113 ? 13.852 8.261 -20.315 1.00 93.75 113 ALA A O 1
ATOM 890 N N . LYS A 1 114 ? 13.989 6.026 -20.034 1.00 94.31 114 LYS A N 1
ATOM 891 C CA . LYS A 1 114 ? 14.773 5.754 -21.249 1.00 94.31 114 LYS A CA 1
ATOM 892 C C . LYS A 1 114 ? 13.980 6.064 -22.521 1.00 94.31 114 LYS A C 1
ATOM 894 O O . LYS A 1 114 ? 14.466 6.783 -23.382 1.00 94.31 114 LYS A O 1
ATOM 899 N N . ALA A 1 115 ? 12.754 5.552 -22.616 1.00 97.50 115 ALA A N 1
ATOM 900 C CA . ALA A 1 115 ? 11.871 5.765 -23.759 1.00 97.50 115 ALA A CA 1
ATOM 901 C C . ALA A 1 115 ? 11.591 7.254 -23.998 1.00 97.50 115 ALA A C 1
ATOM 903 O O . ALA A 1 115 ? 11.581 7.715 -25.131 1.00 97.50 115 ALA A O 1
ATOM 904 N N . ARG A 1 116 ? 11.401 8.028 -22.925 1.00 97.38 116 ARG A N 1
ATOM 905 C CA . ARG A 1 116 ? 11.198 9.475 -23.004 1.00 97.38 116 ARG A CA 1
ATOM 906 C C . ARG A 1 116 ? 12.453 10.218 -23.460 1.00 97.38 116 ARG A C 1
ATOM 908 O O . ARG A 1 116 ? 12.322 11.197 -24.185 1.00 97.38 116 ARG A O 1
ATOM 915 N N . GLU A 1 117 ? 13.635 9.799 -23.011 1.00 97.44 117 GLU A N 1
ATOM 916 C CA . GLU A 1 117 ? 14.915 10.364 -23.465 1.00 97.44 117 GLU A CA 1
ATOM 917 C C . GLU A 1 117 ? 15.132 10.127 -24.967 1.00 97.44 117 GLU A C 1
ATOM 919 O O . GLU A 1 117 ? 15.610 11.019 -25.665 1.00 97.44 117 GLU A O 1
ATOM 924 N N . ASP A 1 118 ? 14.721 8.959 -25.462 1.00 98.00 118 ASP A N 1
ATOM 925 C CA . ASP A 1 118 ? 14.886 8.551 -26.860 1.00 98.00 118 ASP A CA 1
ATOM 926 C C . ASP A 1 118 ? 13.727 8.977 -27.785 1.00 98.00 118 ASP A C 1
ATOM 928 O O . ASP A 1 118 ? 13.789 8.718 -28.985 1.00 98.00 118 ASP A O 1
ATOM 932 N N . ASP A 1 119 ? 12.667 9.591 -27.244 1.00 97.94 119 ASP A N 1
ATOM 933 C CA . ASP A 1 119 ? 11.391 9.841 -27.941 1.00 97.94 119 ASP A CA 1
ATOM 934 C C . ASP A 1 119 ? 10.764 8.563 -28.554 1.00 97.94 119 ASP A C 1
ATOM 936 O O . ASP A 1 119 ? 10.127 8.578 -29.607 1.00 97.94 119 ASP A O 1
ATOM 940 N N . ASP A 1 120 ? 10.939 7.421 -27.880 1.00 98.31 120 ASP A N 1
ATOM 941 C CA . ASP A 1 120 ? 10.490 6.101 -28.327 1.00 98.31 120 ASP A CA 1
ATOM 942 C C . ASP A 1 120 ? 9.296 5.602 -27.503 1.00 98.31 120 ASP A C 1
ATOM 944 O O . ASP A 1 120 ? 9.418 4.815 -26.559 1.00 98.31 120 ASP A O 1
ATOM 948 N N . PHE A 1 121 ? 8.092 6.032 -27.882 1.00 97.88 121 PHE A N 1
ATOM 949 C CA . PHE A 1 121 ? 6.864 5.526 -27.262 1.00 97.88 121 PHE A CA 1
ATOM 950 C C . PHE A 1 121 ? 6.696 4.008 -27.424 1.00 97.88 121 PHE A C 1
ATOM 952 O O . PHE A 1 121 ? 6.153 3.354 -26.530 1.00 97.88 121 PHE A O 1
ATOM 959 N N . MET A 1 122 ? 7.158 3.431 -28.537 1.00 98.44 122 MET A N 1
ATOM 960 C CA . MET A 1 122 ? 6.967 2.007 -28.819 1.00 98.44 122 MET A CA 1
ATOM 961 C C . MET A 1 122 ? 7.741 1.128 -27.835 1.00 98.44 122 MET A C 1
ATOM 963 O O . MET A 1 122 ? 7.252 0.057 -27.477 1.00 98.44 122 MET A O 1
ATOM 967 N N . ALA A 1 123 ? 8.881 1.601 -27.325 1.00 97.62 123 ALA A N 1
ATOM 968 C CA . ALA A 1 123 ? 9.602 0.942 -26.238 1.00 97.62 123 ALA A CA 1
ATOM 969 C C . ALA A 1 123 ? 8.840 0.958 -24.896 1.00 97.62 123 ALA A C 1
ATOM 971 O O . ALA A 1 123 ? 8.987 0.030 -24.099 1.00 97.62 123 ALA A O 1
ATOM 972 N N . PHE A 1 124 ? 8.014 1.978 -24.630 1.00 98.25 124 PHE A N 1
ATOM 973 C CA . PHE A 1 124 ? 7.242 2.093 -23.382 1.00 98.25 124 PHE A CA 1
ATOM 974 C C . PHE A 1 124 ? 5.857 1.436 -23.446 1.00 98.25 124 PHE A C 1
ATOM 976 O O . PHE A 1 124 ? 5.355 0.958 -22.426 1.00 98.25 124 PHE A O 1
ATOM 983 N N . ALA A 1 125 ? 5.238 1.391 -24.627 1.00 98.44 125 ALA A N 1
ATOM 984 C CA . ALA A 1 125 ? 3.863 0.930 -24.809 1.00 98.44 125 ALA A CA 1
ATOM 985 C C . ALA A 1 125 ? 3.544 -0.434 -24.149 1.00 98.44 125 ALA A C 1
ATOM 987 O O . ALA A 1 125 ? 2.510 -0.509 -23.482 1.00 98.44 125 ALA A O 1
ATOM 988 N N . PRO A 1 126 ? 4.404 -1.476 -24.227 1.00 98.31 126 PRO A N 1
ATOM 989 C CA . PRO A 1 126 ? 4.094 -2.777 -23.629 1.00 98.31 126 PRO A CA 1
ATOM 990 C C . PRO A 1 126 ? 3.959 -2.734 -22.103 1.00 98.31 126 PRO A C 1
ATOM 992 O O . PRO A 1 126 ? 3.003 -3.271 -21.548 1.00 98.31 126 PRO A O 1
ATOM 995 N N . ILE A 1 127 ? 4.886 -2.062 -21.407 1.00 97.94 127 ILE A N 1
ATOM 996 C CA . ILE A 1 127 ? 4.823 -1.985 -19.940 1.00 97.94 127 ILE A CA 1
ATOM 997 C C . ILE A 1 127 ? 3.723 -1.028 -19.475 1.00 97.94 127 ILE A C 1
ATOM 999 O O . ILE A 1 127 ? 3.100 -1.257 -18.441 1.00 97.94 127 ILE A O 1
ATOM 1003 N N . LEU A 1 128 ? 3.431 0.017 -20.256 1.00 98.25 128 LEU A N 1
ATOM 1004 C CA . LEU A 1 128 ? 2.300 0.901 -19.990 1.00 98.25 128 LEU A CA 1
ATOM 1005 C C . LEU A 1 128 ? 0.969 0.144 -20.057 1.00 98.25 128 LEU A C 1
ATOM 1007 O O . LEU A 1 128 ? 0.106 0.361 -19.207 1.00 98.25 128 LEU A O 1
ATOM 1011 N N . GLU A 1 129 ? 0.795 -0.739 -21.042 1.00 98.50 129 GLU A N 1
ATOM 1012 C CA . GLU A 1 129 ? -0.404 -1.569 -21.160 1.00 98.50 129 GLU A CA 1
ATOM 1013 C C . GLU A 1 129 ? -0.594 -2.454 -19.922 1.00 98.50 129 GLU A C 1
ATOM 1015 O O . GLU A 1 129 ? -1.682 -2.457 -19.341 1.00 98.50 129 GLU A O 1
ATOM 1020 N N . GLU A 1 130 ? 0.467 -3.120 -19.458 1.00 98.19 130 GLU A N 1
ATOM 1021 C CA . GLU A 1 130 ? 0.437 -3.941 -18.242 1.00 98.19 130 GLU A CA 1
ATOM 1022 C C . GLU A 1 130 ? 0.063 -3.107 -17.001 1.00 98.19 130 GLU A C 1
ATOM 1024 O O . GLU A 1 130 ? -0.831 -3.479 -16.235 1.00 98.19 130 GLU A O 1
ATOM 1029 N N . VAL A 1 131 ? 0.661 -1.919 -16.834 1.00 98.19 131 VAL A N 1
ATOM 1030 C CA . VAL A 1 131 ? 0.320 -0.996 -15.737 1.00 98.19 131 VAL A CA 1
ATOM 1031 C C . VAL A 1 131 ? -1.146 -0.558 -15.810 1.00 98.19 131 VAL A C 1
ATOM 1033 O O . VAL A 1 131 ? -1.835 -0.553 -14.788 1.00 98.19 131 VAL A O 1
ATOM 1036 N N . ILE A 1 132 ? -1.654 -0.203 -16.994 1.00 98.06 132 ILE A N 1
ATOM 1037 C CA . ILE A 1 132 ? -3.055 0.207 -17.174 1.00 98.06 132 ILE A CA 1
ATOM 1038 C C . ILE A 1 132 ? -4.005 -0.947 -16.848 1.00 98.06 132 ILE A C 1
ATOM 1040 O O . ILE A 1 132 ? -5.027 -0.718 -16.199 1.00 98.06 132 ILE A O 1
ATOM 1044 N N . GLN A 1 133 ? -3.689 -2.174 -17.267 1.00 98.31 133 GLN A N 1
ATOM 1045 C CA . GLN A 1 133 ? -4.496 -3.353 -16.951 1.00 98.31 133 GLN A CA 1
ATOM 1046 C C . GLN A 1 133 ? -4.590 -3.571 -15.435 1.00 98.31 133 GLN A C 1
ATOM 1048 O O . GLN A 1 133 ? -5.698 -3.685 -14.908 1.00 98.31 133 GLN A O 1
ATOM 1053 N N . LEU A 1 134 ? -3.464 -3.525 -14.717 1.00 98.38 134 LEU A N 1
ATOM 1054 C CA . LEU A 1 134 ? -3.448 -3.654 -13.255 1.00 98.38 134 LEU A CA 1
ATOM 1055 C C . LEU A 1 134 ? -4.210 -2.510 -12.564 1.00 98.38 134 LEU A C 1
ATOM 1057 O O . LEU A 1 134 ? -4.978 -2.744 -11.632 1.00 98.38 134 LEU A O 1
ATOM 1061 N N . ARG A 1 135 ? -4.074 -1.266 -13.042 1.00 97.75 135 ARG A N 1
ATOM 1062 C CA . ARG A 1 135 ? -4.824 -0.117 -12.496 1.00 97.75 135 ARG A CA 1
ATOM 1063 C C . ARG A 1 135 ? -6.327 -0.209 -12.748 1.00 97.75 135 ARG A C 1
ATOM 1065 O O . ARG A 1 135 ? -7.109 0.229 -11.907 1.00 97.75 135 ARG A O 1
ATOM 1072 N N . ARG A 1 136 ? -6.756 -0.788 -13.872 1.00 97.56 136 ARG A N 1
ATOM 1073 C CA . ARG A 1 136 ? -8.179 -1.066 -14.127 1.00 97.56 136 ARG A CA 1
ATOM 1074 C C . ARG A 1 136 ? -8.721 -2.098 -13.147 1.00 97.56 136 ARG A C 1
A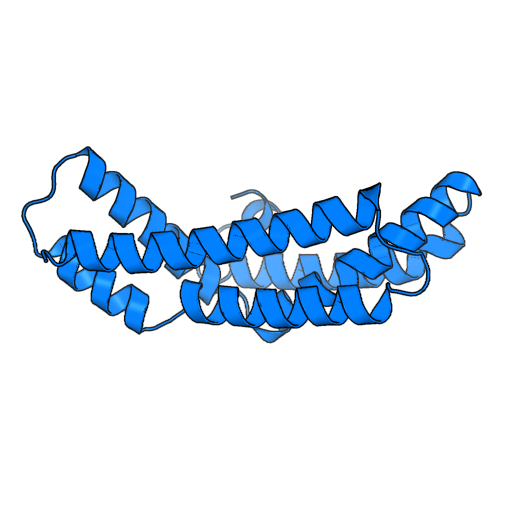TOM 1076 O O . ARG A 1 136 ? -9.749 -1.829 -12.537 1.00 97.56 136 ARG A O 1
ATOM 1083 N N . GLN A 1 137 ? -7.995 -3.196 -12.931 1.00 97.94 137 GLN A N 1
ATOM 1084 C CA . GLN A 1 137 ? -8.358 -4.204 -11.928 1.00 97.94 137 GLN A CA 1
ATOM 1085 C C . GLN A 1 137 ? -8.448 -3.592 -10.522 1.00 97.94 137 GLN A C 1
ATOM 1087 O O . GLN A 1 137 ? -9.375 -3.888 -9.773 1.00 97.94 137 GLN A O 1
ATOM 1092 N N . GLU A 1 138 ? -7.526 -2.690 -10.169 1.00 97.44 138 GLU A N 1
ATOM 1093 C CA . GLU A 1 138 ? -7.551 -1.989 -8.880 1.00 97.44 138 GLU A CA 1
ATOM 1094 C C . GLU A 1 138 ? -8.794 -1.098 -8.768 1.00 97.44 138 GLU A C 1
ATOM 1096 O O . GLU A 1 138 ? -9.505 -1.141 -7.764 1.00 97.44 138 GLU A O 1
ATOM 1101 N N . GLY A 1 139 ? -9.102 -0.329 -9.815 1.00 96.94 139 GLY A N 1
ATOM 1102 C CA . GLY A 1 139 ? -10.302 0.503 -9.866 1.00 96.94 139 GLY A CA 1
ATOM 1103 C C . GLY A 1 139 ? -11.590 -0.313 -9.764 1.00 96.94 139 GLY A C 1
ATOM 1104 O O . GLY A 1 139 ? -12.501 0.069 -9.031 1.00 96.94 139 GLY A O 1
ATOM 1105 N N . GLU A 1 140 ? -11.661 -1.450 -10.456 1.00 96.56 140 GLU A N 1
ATOM 1106 C CA . GLU A 1 140 ? -12.780 -2.391 -10.377 1.00 96.56 140 GLU A CA 1
ATOM 1107 C C . GLU A 1 140 ? -12.945 -2.922 -8.955 1.00 96.56 140 GLU A C 1
ATOM 1109 O O . GLU A 1 140 ? -14.040 -2.833 -8.402 1.00 96.56 140 GLU A O 1
ATOM 1114 N N . ALA A 1 141 ? -11.861 -3.388 -8.332 1.00 96.25 141 ALA A N 1
ATOM 1115 C CA . ALA A 1 141 ? -11.856 -3.874 -6.957 1.00 96.25 141 ALA A CA 1
ATOM 1116 C C . ALA A 1 141 ? -12.351 -2.800 -5.968 1.00 96.25 141 ALA A C 1
ATOM 1118 O O . ALA A 1 141 ? -13.231 -3.048 -5.145 1.00 96.25 141 ALA A O 1
ATOM 1119 N N . LEU A 1 142 ? -11.869 -1.562 -6.097 1.00 95.19 142 LEU A N 1
ATOM 1120 C CA . LEU A 1 142 ? -12.280 -0.439 -5.248 1.00 95.19 142 LEU A CA 1
ATOM 1121 C C . LEU A 1 142 ? -13.748 -0.024 -5.448 1.00 95.19 142 LEU A C 1
ATOM 1123 O O . LEU A 1 142 ? -14.405 0.412 -4.488 1.00 95.19 142 LEU A O 1
ATOM 1127 N N . ALA A 1 143 ? -14.256 -0.151 -6.676 1.00 94.25 143 ALA A N 1
ATOM 1128 C CA . ALA A 1 143 ? -15.634 0.154 -7.046 1.00 94.25 143 ALA A CA 1
ATOM 1129 C C . ALA A 1 143 ? -16.643 -0.879 -6.517 1.00 94.25 143 ALA A C 1
ATOM 1131 O O . ALA A 1 143 ? -17.814 -0.538 -6.334 1.00 94.25 143 ALA A O 1
ATOM 1132 N N . GLN A 1 144 ? -16.206 -2.107 -6.208 1.00 89.88 144 GLN A N 1
ATOM 1133 C CA . GLN A 1 144 ? -17.087 -3.150 -5.679 1.00 89.88 144 GLN A CA 1
ATOM 1134 C C . GLN A 1 144 ? -17.847 -2.675 -4.430 1.00 89.88 144 GLN A C 1
ATOM 1136 O O . GLN A 1 144 ? -17.294 -2.038 -3.522 1.00 89.88 144 GLN A O 1
ATOM 1141 N N . GLY A 1 145 ? -19.147 -2.980 -4.395 1.00 76.31 145 GLY A N 1
ATOM 1142 C CA . GLY A 1 145 ? -20.043 -2.624 -3.292 1.00 76.31 145 GLY A CA 1
ATOM 1143 C C . GLY A 1 145 ? -20.434 -1.142 -3.220 1.00 76.31 145 GLY A C 1
ATOM 1144 O O . GLY A 1 145 ? -20.958 -0.712 -2.195 1.00 76.31 145 GLY A O 1
ATOM 1145 N N . GLY A 1 146 ? -20.176 -0.347 -4.265 1.00 78.31 146 GLY A N 1
ATOM 1146 C CA . GLY A 1 146 ? -20.607 1.050 -4.357 1.00 78.31 146 GLY A CA 1
ATOM 1147 C C . GLY A 1 146 ? -21.122 1.433 -5.747 1.00 78.31 146 GLY A C 1
ATOM 1148 O O . GLY A 1 146 ? -21.105 0.633 -6.673 1.00 78.31 146 GLY A O 1
ATOM 1149 N N . ASN A 1 147 ? -21.557 2.689 -5.891 1.00 77.81 147 ASN A N 1
ATOM 1150 C CA . ASN A 1 147 ? -22.108 3.232 -7.144 1.00 77.81 147 ASN A CA 1
ATOM 1151 C C . ASN A 1 147 ? -21.068 3.962 -8.016 1.00 77.81 147 ASN A C 1
ATOM 1153 O O . ASN A 1 147 ? -21.442 4.654 -8.959 1.00 77.81 147 ASN A O 1
ATOM 1157 N N . SER A 1 148 ? -19.778 3.881 -7.681 1.00 83.69 148 SER A N 1
ATOM 1158 C CA . SER A 1 148 ? -18.732 4.561 -8.453 1.00 83.69 148 SER A CA 1
ATOM 1159 C C . SER A 1 148 ? -18.232 3.698 -9.594 1.00 83.69 148 SER A C 1
ATOM 1161 O O . SER A 1 148 ? -18.013 2.503 -9.423 1.00 83.69 148 SER A O 1
ATOM 1163 N N . VAL A 1 149 ? -17.976 4.328 -10.737 1.00 92.38 149 VAL A N 1
ATOM 1164 C CA . VAL A 1 149 ? -17.252 3.681 -11.837 1.00 92.38 149 VAL A CA 1
ATOM 1165 C C . VAL A 1 149 ? -15.772 3.484 -11.459 1.00 92.38 149 VAL A C 1
ATOM 1167 O O . VAL A 1 149 ? -15.252 4.260 -10.650 1.00 92.38 149 VAL A O 1
ATOM 1170 N N . PRO A 1 150 ? -15.056 2.497 -12.040 1.00 92.12 150 PRO A N 1
ATOM 1171 C CA . PRO A 1 150 ? -13.677 2.165 -11.656 1.00 92.12 150 PRO A CA 1
ATOM 1172 C C . PRO A 1 150 ? -12.722 3.363 -11.593 1.00 92.12 150 PRO A C 1
ATOM 1174 O O . PRO A 1 150 ? -11.949 3.501 -10.648 1.00 92.12 150 PRO A O 1
ATOM 1177 N N . TYR A 1 151 ? -12.817 4.280 -12.558 1.00 93.50 151 TYR A N 1
ATOM 1178 C CA . TYR A 1 151 ? -11.968 5.471 -12.587 1.00 93.50 151 TYR A CA 1
ATOM 1179 C C . TYR A 1 151 ? -12.240 6.430 -11.419 1.00 93.50 151 TYR A C 1
ATOM 1181 O O . TYR A 1 151 ? -11.308 6.923 -10.793 1.00 93.50 151 TYR A O 1
ATOM 1189 N N . GLU A 1 152 ? -13.506 6.654 -11.054 1.00 92.75 152 GLU A N 1
ATOM 1190 C CA . GLU A 1 152 ? -13.844 7.457 -9.871 1.00 92.75 152 GLU A CA 1
ATOM 1191 C C . GLU A 1 152 ? -13.368 6.801 -8.575 1.00 92.75 152 GLU A C 1
ATOM 1193 O O . GLU A 1 152 ? -12.997 7.496 -7.630 1.00 92.75 152 GLU A O 1
ATOM 1198 N N . ALA A 1 153 ? -13.386 5.468 -8.509 1.00 92.75 153 ALA A N 1
ATOM 1199 C CA . ALA A 1 153 ? -12.936 4.738 -7.331 1.00 92.75 153 ALA A CA 1
ATOM 1200 C C . ALA A 1 153 ? -11.425 4.918 -7.084 1.00 92.75 153 ALA A C 1
ATOM 1202 O O . ALA A 1 153 ? -11.000 4.964 -5.923 1.00 92.75 153 ALA A O 1
ATOM 1203 N N . LEU A 1 154 ? -10.640 5.097 -8.155 1.00 93.19 154 LEU A N 1
ATOM 1204 C CA . LEU A 1 154 ? -9.211 5.424 -8.101 1.00 93.19 154 LEU A CA 1
ATOM 1205 C C . LEU A 1 154 ? -8.932 6.856 -7.610 1.00 93.19 154 LEU A C 1
ATOM 1207 O O . LEU A 1 154 ? -7.878 7.092 -7.029 1.00 93.19 154 LEU A O 1
ATOM 1211 N N . LEU A 1 155 ? -9.862 7.801 -7.796 1.00 89.62 155 LEU A N 1
ATOM 1212 C CA . LEU A 1 155 ? -9.697 9.210 -7.393 1.00 89.62 155 LEU A CA 1
ATOM 1213 C C . LEU A 1 155 ? -10.021 9.490 -5.912 1.00 89.62 155 LEU A C 1
ATOM 1215 O O . LEU A 1 155 ? -9.737 10.581 -5.418 1.00 89.62 155 LEU A O 1
ATOM 1219 N N . LYS A 1 156 ? -10.675 8.547 -5.227 1.00 76.06 156 LYS A N 1
ATOM 1220 C CA . LYS A 1 156 ? -11.187 8.688 -3.849 1.00 76.06 156 LYS A CA 1
ATOM 1221 C C . LYS A 1 156 ? -10.235 8.163 -2.784 1.00 76.06 156 LYS A C 1
ATOM 1223 O O . LYS A 1 156 ? -10.386 8.617 -1.621 1.00 76.06 156 LYS A O 1
#

Secondary structure (DSSP, 8-state):
--HHHHHHHHHHHHHHHHHHHHHHHHHHHHT--GGGHHHHHHHHHHHHHHHHHHHH-HHHHHHHHHHHTS---HHHHHHHHHHHHHHHHHTTS-HHHHHHHHHHHHHHHHHHHHHHHTT-HHHHHHHHHHHHHHHHHHHHHHHTTSS--HHHHHH-

Foldseek 3Di:
DALLVVLVVLVVVLVVLVVVLVVLVVCLVPPDDPVCLQVSLVVQLVSLLVSLCSLQDPVNVVSLVRQVVDDDDPVSVVVSVVSVVSNVQSNLADSVLSSVLSNLVSVLVVQVVVCVVVVNVVSNVVSVVVNVVSLQSSLVSQCPPHDDHSVVSVVD

Radius of gyration: 18.43 Å; chains: 1; bounding box: 45×25×57 Å